Protein AF-A0A645C5L8-F1 (afdb_monomer_lite)

Sequence (132 aa):
MVYRWQTSQDQQVYQALRELAAAGFRVALKDVGDSNYPLELFSEVELEAIVVAEKLVVDALDNEKKRKLLLGLKGLCDQMNFRLEADRIDSREKLELLTDLGCHVLQGNFLTRPIPLDQFWDYKRKLDNRRS

Foldseek 3Di:
DDDDDDDPVNVVVLVVQQVCVVVVHAAEAEQPPNDDDDPVSLVSHLHQAYEHHPVLLVCLLPDVVSLVVLLVVLVVCVVSVHAYEYEAPPDPSSVVSCVVSPHPYYYHVNVPDDDPPVCVVVVVVVVVVVVD

Structure (mmCIF, N/CA/C/O backbone):
data_AF-A0A645C5L8-F1
#
_entry.id   AF-A0A645C5L8-F1
#
loop_
_atom_site.group_PDB
_atom_site.id
_atom_site.type_symbol
_atom_site.label_atom_id
_atom_site.label_alt_id
_atom_site.label_comp_id
_atom_site.label_asym_id
_atom_site.label_entity_id
_atom_site.label_seq_id
_atom_site.pdbx_PDB_ins_code
_atom_site.Cartn_x
_atom_site.Cartn_y
_atom_site.Cartn_z
_atom_site.occupancy
_atom_site.B_iso_or_equiv
_atom_site.auth_seq_id
_atom_site.auth_comp_id
_atom_site.auth_asym_id
_atom_site.auth_atom_id
_atom_site.pdbx_PDB_model_num
ATOM 1 N N . MET A 1 1 ? -0.389 21.239 27.433 1.00 30.44 1 MET A N 1
ATOM 2 C CA . MET A 1 1 ? -1.853 21.106 27.282 1.00 30.44 1 MET A CA 1
ATOM 3 C C . MET A 1 1 ? -2.126 20.861 25.808 1.00 30.44 1 MET A C 1
ATOM 5 O O . MET A 1 1 ? -1.885 21.762 25.019 1.00 30.44 1 MET A O 1
ATOM 9 N N . VAL A 1 2 ? -2.475 19.634 25.417 1.00 34.75 2 VAL A N 1
ATOM 10 C CA . VAL A 1 2 ? -2.807 19.316 24.018 1.00 34.75 2 VAL A CA 1
ATOM 11 C C . VAL A 1 2 ? -4.325 19.342 23.919 1.00 34.75 2 VAL A C 1
ATOM 13 O O . VAL A 1 2 ? -4.990 18.481 24.483 1.00 34.75 2 VAL A O 1
ATOM 16 N N . TYR A 1 3 ? -4.870 20.365 23.268 1.00 28.48 3 TYR A N 1
ATOM 17 C CA . TYR A 1 3 ? -6.280 20.385 22.897 1.00 28.48 3 TYR A CA 1
ATOM 18 C C . TYR A 1 3 ? -6.452 19.623 21.586 1.00 28.48 3 TYR A C 1
ATOM 20 O O . TYR A 1 3 ? -5.700 19.849 20.638 1.00 28.48 3 TYR A O 1
ATOM 28 N N . ARG A 1 4 ? -7.440 18.728 21.536 1.00 39.72 4 ARG A N 1
ATOM 29 C CA . ARG A 1 4 ? -7.825 17.992 20.332 1.00 39.72 4 ARG A CA 1
ATOM 30 C C . ARG A 1 4 ? -9.205 18.484 19.914 1.00 39.72 4 ARG A C 1
ATOM 32 O O . ARG A 1 4 ? -10.168 18.290 20.646 1.00 39.72 4 ARG A O 1
ATOM 39 N N . TRP A 1 5 ? -9.284 19.146 18.767 1.00 35.28 5 TRP A N 1
ATOM 40 C CA . TRP A 1 5 ? -10.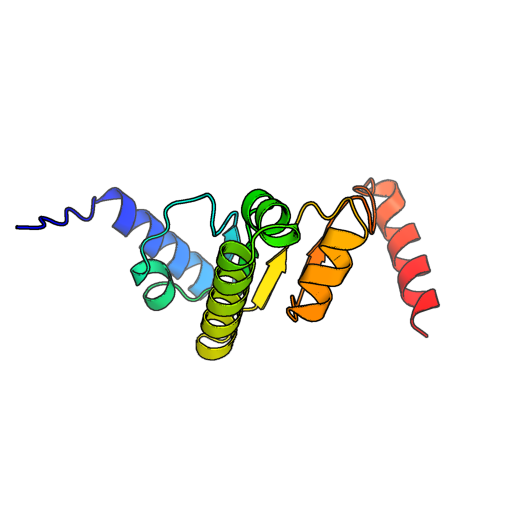552 19.438 18.108 1.00 35.28 5 TRP A CA 1
ATOM 41 C C . TRP A 1 5 ? -10.754 18.347 17.058 1.00 35.28 5 TRP A C 1
ATOM 43 O O . TRP A 1 5 ? -9.973 18.271 16.114 1.00 35.28 5 TRP A O 1
ATOM 53 N N . GLN A 1 6 ? -11.741 17.474 17.245 1.00 54.12 6 GLN A N 1
ATOM 54 C CA . GLN A 1 6 ? -12.272 16.654 16.154 1.00 54.12 6 GLN A CA 1
ATOM 55 C C . GLN A 1 6 ? -13.299 17.532 15.446 1.00 54.12 6 GLN A C 1
ATOM 57 O O . GLN A 1 6 ? -14.225 18.041 16.081 1.00 54.12 6 GLN A O 1
ATOM 62 N N . THR A 1 7 ? -13.079 17.815 14.167 1.00 58.03 7 THR A N 1
ATOM 63 C CA . THR A 1 7 ? -13.986 18.690 13.424 1.00 58.03 7 THR A CA 1
ATOM 64 C C . THR A 1 7 ? -15.257 17.922 13.062 1.00 58.03 7 THR A C 1
ATOM 66 O O . THR A 1 7 ? -15.236 16.701 12.914 1.00 58.03 7 THR A O 1
ATOM 69 N N . SER A 1 8 ? -16.386 18.617 12.888 1.00 64.44 8 SER A N 1
ATOM 70 C CA . SER A 1 8 ? -17.632 17.997 12.399 1.00 64.44 8 SER A CA 1
ATOM 71 C C . SER A 1 8 ? -17.449 17.287 11.050 1.00 64.44 8 SER A C 1
ATOM 73 O O . SER A 1 8 ? -18.176 16.350 10.732 1.00 64.44 8 SER A O 1
ATOM 75 N N . GLN A 1 9 ? -16.453 17.715 10.275 1.00 64.38 9 GLN A N 1
ATOM 76 C CA . GLN A 1 9 ? -16.107 17.156 8.977 1.00 64.38 9 GLN A CA 1
ATOM 77 C C . GLN A 1 9 ? -15.486 15.751 9.089 1.00 64.38 9 GLN A C 1
ATOM 79 O O . GLN A 1 9 ? -15.826 14.882 8.290 1.00 64.38 9 GLN A O 1
ATOM 84 N N . ASP A 1 10 ? -14.673 15.484 10.118 1.00 75.44 10 ASP A N 1
ATOM 85 C CA . ASP A 1 10 ? -14.072 14.159 10.355 1.00 75.44 10 ASP A CA 1
ATOM 86 C C . ASP A 1 10 ? -15.143 13.107 10.695 1.00 75.44 10 ASP A C 1
ATOM 88 O O . ASP A 1 10 ? -15.104 11.978 10.205 1.00 75.44 10 ASP A O 1
ATOM 92 N N . GLN A 1 11 ? -16.157 13.499 11.477 1.00 79.19 11 GLN A N 1
ATOM 93 C CA . GLN A 1 11 ? -17.277 12.618 11.828 1.00 79.19 11 GLN A CA 1
ATOM 94 C C . GLN A 1 11 ? -18.112 12.222 10.606 1.00 79.19 11 GLN A C 1
ATOM 96 O O . GLN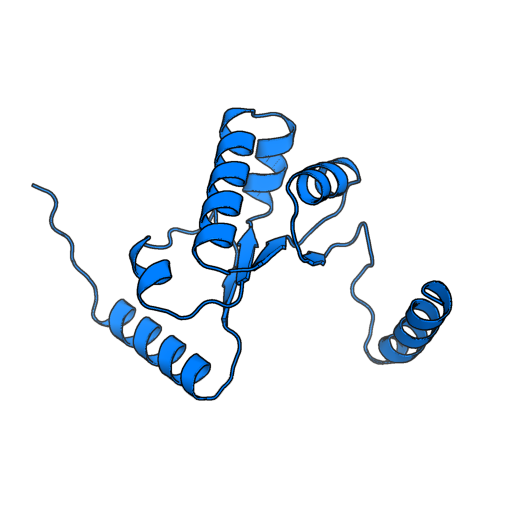 A 1 11 ? -18.515 11.066 10.489 1.00 79.19 11 GLN A O 1
ATOM 101 N N . GLN A 1 12 ? -18.345 13.152 9.675 1.00 85.75 12 GLN A N 1
ATOM 102 C CA . GLN A 1 12 ? -19.075 12.858 8.438 1.00 85.75 12 GLN A CA 1
ATOM 103 C C . GLN A 1 12 ? -18.308 11.878 7.543 1.00 85.75 12 GLN A C 1
ATOM 105 O O . GLN A 1 12 ? -18.913 10.967 6.980 1.00 85.75 12 GLN A O 1
ATOM 110 N N . VAL A 1 13 ? -16.981 12.020 7.447 1.00 86.94 13 VAL A N 1
ATOM 111 C CA . VAL A 1 13 ? -16.140 11.095 6.673 1.00 86.94 13 VAL A CA 1
ATOM 112 C C . VAL A 1 13 ? -16.183 9.693 7.275 1.00 86.94 13 VAL A C 1
ATOM 114 O O . VAL A 1 13 ? -16.396 8.728 6.546 1.00 86.94 13 VAL A O 1
ATOM 117 N N . TYR A 1 14 ? -16.032 9.559 8.594 1.00 88.62 14 TYR A N 1
ATOM 118 C CA . TYR A 1 14 ? -16.064 8.242 9.240 1.00 88.62 14 TYR A CA 1
ATOM 119 C C . TYR A 1 14 ? -17.425 7.571 9.091 1.00 88.62 14 TYR A C 1
ATOM 121 O O . TYR A 1 14 ? -17.489 6.374 8.819 1.00 88.62 14 TYR A O 1
ATOM 129 N N . GLN A 1 15 ? -18.505 8.345 9.206 1.00 90.19 15 GLN A N 1
ATOM 130 C CA . GLN A 1 15 ? -19.851 7.836 8.992 1.00 90.19 15 GLN A CA 1
ATOM 131 C C . GLN A 1 15 ? -20.036 7.327 7.555 1.00 90.19 15 GLN A C 1
ATOM 133 O O . GLN A 1 15 ? -20.488 6.200 7.367 1.00 90.19 15 GLN A O 1
ATOM 138 N N . ALA A 1 16 ? -19.603 8.092 6.550 1.00 91.50 16 ALA A N 1
ATOM 139 C CA . ALA A 1 16 ? -19.677 7.667 5.153 1.00 91.50 16 ALA A CA 1
ATOM 140 C C . ALA A 1 16 ? -18.845 6.401 4.879 1.00 91.50 16 ALA A C 1
ATOM 142 O O . ALA A 1 16 ? -19.300 5.495 4.183 1.00 91.50 16 ALA A O 1
ATOM 143 N N . LEU A 1 17 ? -17.640 6.299 5.452 1.00 90.94 17 LEU A N 1
ATOM 144 C CA . LEU A 1 17 ? -16.802 5.104 5.314 1.00 90.94 17 LEU A CA 1
ATOM 145 C C . LEU A 1 17 ? -17.446 3.874 5.965 1.00 90.94 17 LEU A C 1
ATOM 147 O O . LEU A 1 17 ? -17.401 2.790 5.386 1.00 90.94 17 LEU A O 1
ATOM 151 N N . ARG A 1 18 ? -18.089 4.038 7.127 1.00 89.25 18 ARG A N 1
ATOM 152 C CA . ARG A 1 18 ? -18.850 2.965 7.786 1.00 89.25 18 ARG A CA 1
ATOM 153 C C . ARG A 1 18 ? -20.055 2.526 6.972 1.00 89.25 18 ARG A C 1
ATOM 155 O O . ARG A 1 18 ? -20.307 1.333 6.881 1.00 89.25 18 ARG A O 1
ATOM 162 N N . GLU A 1 19 ? -20.782 3.461 6.371 1.00 92.50 19 GLU A N 1
ATOM 163 C CA . GLU A 1 19 ? -21.926 3.147 5.510 1.00 92.50 19 GLU A CA 1
ATOM 164 C C . GLU A 1 19 ? -21.495 2.391 4.250 1.00 92.50 19 GLU A C 1
ATOM 166 O O . GLU A 1 19 ? -22.135 1.408 3.877 1.00 92.50 19 GLU A O 1
ATOM 171 N N . LEU A 1 20 ? -20.374 2.782 3.634 1.00 91.75 20 LEU A N 1
ATOM 172 C CA . LEU A 1 20 ? -19.788 2.047 2.511 1.00 91.75 20 LEU A CA 1
ATOM 173 C C . LEU A 1 20 ? -19.367 0.632 2.925 1.00 91.75 20 LEU A C 1
ATOM 175 O O . LEU A 1 20 ? -19.718 -0.330 2.241 1.00 91.75 20 LEU A O 1
ATOM 179 N N . ALA A 1 21 ? -18.673 0.491 4.056 1.00 87.62 21 ALA A N 1
ATOM 180 C CA . ALA A 1 21 ? -18.284 -0.816 4.581 1.00 87.62 21 ALA A CA 1
ATOM 181 C C . ALA A 1 21 ? -19.512 -1.695 4.885 1.00 87.62 21 ALA A C 1
ATOM 183 O O . ALA A 1 21 ? -19.584 -2.839 4.438 1.00 87.62 21 ALA A O 1
ATOM 184 N N . ALA A 1 22 ? -20.533 -1.138 5.545 1.00 89.06 22 ALA A N 1
ATOM 185 C CA . ALA A 1 22 ? -21.786 -1.829 5.852 1.00 89.06 22 ALA A CA 1
ATOM 186 C C . ALA A 1 22 ? -22.580 -2.227 4.594 1.00 89.06 22 ALA A C 1
ATOM 188 O O . ALA A 1 22 ? -23.290 -3.231 4.604 1.00 89.06 22 ALA A O 1
ATOM 189 N N . ALA A 1 23 ? -22.437 -1.478 3.497 1.00 94.12 23 ALA A N 1
ATOM 190 C CA . ALA A 1 23 ? -22.991 -1.822 2.189 1.00 94.12 23 ALA A CA 1
ATOM 191 C C . ALA A 1 23 ? -22.169 -2.888 1.430 1.00 94.12 23 ALA A C 1
ATOM 193 O O . ALA A 1 23 ? -22.523 -3.255 0.309 1.00 94.12 23 ALA A O 1
ATOM 194 N N . GLY A 1 24 ? -21.088 -3.405 2.025 1.00 91.81 24 GLY A N 1
ATOM 195 C CA . GLY A 1 24 ? -20.241 -4.454 1.457 1.00 91.81 24 GLY A CA 1
ATOM 196 C C . GLY A 1 24 ? -19.115 -3.940 0.559 1.00 91.81 24 GLY A C 1
ATOM 197 O O . GLY A 1 24 ? -18.455 -4.743 -0.107 1.00 91.81 24 GLY A O 1
ATOM 198 N N . PHE A 1 25 ? -18.873 -2.625 0.521 1.00 93.19 25 PHE A N 1
ATOM 199 C CA . PHE A 1 25 ? -17.702 -2.083 -0.161 1.00 93.19 25 PHE A CA 1
ATOM 200 C C . PHE A 1 25 ? -16.449 -2.313 0.672 1.00 93.19 25 PHE A C 1
ATOM 202 O O . PHE A 1 25 ? -16.441 -2.204 1.895 1.00 93.19 25 PHE A O 1
ATOM 209 N N . ARG A 1 26 ? -15.353 -2.582 -0.025 1.00 93.19 26 ARG A N 1
ATOM 210 C CA . ARG A 1 26 ? -14.031 -2.672 0.578 1.00 93.19 26 ARG A CA 1
ATOM 211 C C . ARG A 1 26 ? -13.384 -1.299 0.592 1.00 93.19 26 ARG A C 1
ATOM 213 O O . ARG A 1 26 ? -13.358 -0.619 -0.435 1.00 93.19 26 ARG A O 1
ATOM 220 N N . VAL A 1 27 ? -12.849 -0.911 1.742 1.00 92.25 27 VAL A N 1
ATOM 221 C CA . VAL A 1 27 ? -12.206 0.389 1.932 1.00 92.25 27 VAL A CA 1
ATOM 222 C C . VAL A 1 27 ? -10.699 0.193 2.032 1.00 92.25 27 VAL A C 1
ATOM 224 O O . VAL A 1 27 ? -10.220 -0.582 2.856 1.00 92.25 27 VAL A O 1
ATOM 227 N N . ALA A 1 28 ? -9.949 0.914 1.202 1.00 93.12 28 ALA A N 1
ATOM 228 C CA . ALA A 1 28 ? -8.496 0.963 1.270 1.00 93.12 28 ALA A CA 1
ATOM 229 C C . ALA A 1 28 ? -8.027 2.397 1.521 1.00 93.12 28 ALA A C 1
ATOM 231 O O . ALA A 1 28 ? -8.527 3.337 0.898 1.00 93.12 28 ALA A O 1
ATOM 232 N N . LEU A 1 29 ? -7.052 2.564 2.413 1.00 93.25 29 LEU A N 1
ATOM 233 C CA . LEU A 1 29 ? -6.471 3.868 2.718 1.00 93.25 29 LEU A CA 1
ATOM 234 C C . LEU A 1 29 ? -5.225 4.104 1.868 1.00 93.25 29 LEU A C 1
ATOM 236 O O . LEU A 1 29 ? -4.263 3.346 1.968 1.00 93.25 29 LEU A O 1
ATOM 240 N N . LYS A 1 30 ? -5.228 5.139 1.030 1.00 93.44 30 LYS A N 1
ATOM 241 C CA . LYS A 1 30 ? -4.135 5.405 0.088 1.00 93.44 30 LYS A CA 1
ATOM 242 C C . LYS A 1 30 ? -3.089 6.369 0.658 1.00 93.44 30 LYS A C 1
ATOM 244 O O . LYS A 1 30 ? -3.399 7.173 1.522 1.00 93.44 30 LYS A O 1
ATOM 249 N N . ASP A 1 31 ? -1.858 6.301 0.154 1.00 93.06 31 ASP A N 1
ATOM 250 C CA . ASP A 1 31 ? -0.775 7.252 0.441 1.00 93.06 31 ASP A CA 1
ATOM 251 C C . ASP A 1 31 ? -0.418 7.334 1.942 1.00 93.06 31 ASP A C 1
ATOM 253 O O . ASP A 1 31 ? -0.013 8.380 2.469 1.00 93.06 31 ASP A O 1
ATOM 257 N N . VAL A 1 32 ? -0.524 6.199 2.647 1.00 92.94 32 VAL A N 1
ATOM 258 C CA . VAL A 1 32 ? -0.109 6.091 4.051 1.00 92.94 32 VAL A CA 1
ATOM 259 C C . VAL A 1 32 ? 1.403 6.298 4.148 1.00 92.94 32 VAL A C 1
ATOM 261 O O . VAL A 1 32 ? 2.184 5.599 3.501 1.00 92.94 32 VAL A O 1
ATOM 264 N N . GLY A 1 33 ? 1.815 7.271 4.964 1.00 88.88 33 GLY A N 1
ATOM 265 C CA . GLY A 1 33 ? 3.213 7.681 5.137 1.00 88.88 33 GLY A CA 1
ATOM 266 C C . GLY A 1 33 ? 3.561 9.042 4.525 1.00 88.88 33 GLY A C 1
ATOM 267 O O . GLY A 1 33 ? 4.575 9.616 4.919 1.00 88.88 33 GLY A O 1
ATOM 268 N N . ASP A 1 34 ? 2.724 9.573 3.626 1.00 88.19 34 ASP A N 1
ATOM 269 C CA . ASP A 1 34 ? 2.817 10.958 3.122 1.00 88.19 34 ASP A CA 1
ATOM 270 C C . ASP A 1 34 ? 1.590 11.800 3.529 1.00 88.19 34 ASP A C 1
ATOM 272 O O . ASP A 1 34 ? 1.684 13.019 3.658 1.00 88.19 34 ASP A O 1
ATOM 276 N N . SER A 1 35 ? 0.461 11.143 3.828 1.00 82.88 35 SER A N 1
ATOM 277 C CA . SER A 1 35 ? -0.750 11.772 4.370 1.00 82.88 35 SER A CA 1
ATOM 278 C C . SER A 1 35 ? -0.866 11.635 5.892 1.00 82.88 35 SER A C 1
ATOM 280 O O . SER A 1 35 ? -0.498 10.615 6.480 1.00 82.88 35 SER A O 1
ATOM 282 N N . ASN A 1 36 ? -1.445 12.654 6.533 1.00 82.06 36 ASN A N 1
ATOM 283 C CA . ASN A 1 36 ? -1.730 12.651 7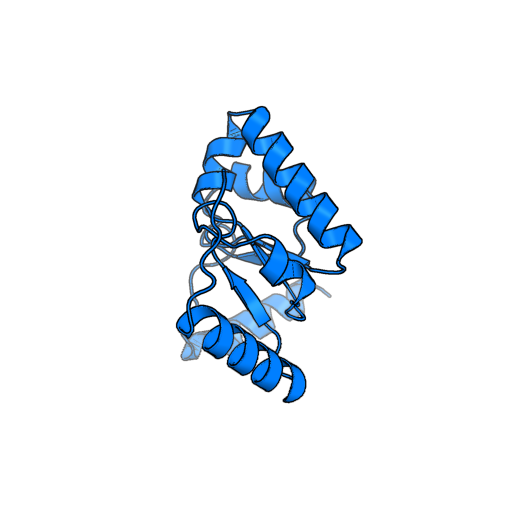.968 1.00 82.06 36 ASN A CA 1
ATOM 284 C C . ASN A 1 36 ? -3.059 11.948 8.258 1.00 82.06 36 ASN A C 1
ATOM 286 O O . ASN A 1 36 ? -4.112 12.584 8.278 1.00 82.06 36 ASN A O 1
ATOM 290 N N . TYR A 1 37 ? -2.996 10.648 8.537 1.00 85.38 37 TYR A N 1
ATOM 291 C CA . TYR A 1 37 ? -4.133 9.904 9.071 1.00 85.38 37 TYR A CA 1
ATOM 292 C C . TYR A 1 37 ? -4.048 9.810 10.596 1.00 85.38 37 TYR A C 1
ATOM 294 O O . TYR A 1 37 ? -3.015 9.384 11.125 1.00 85.38 37 TYR A O 1
ATOM 302 N N . PRO A 1 38 ? -5.105 10.186 11.336 1.00 86.31 38 PRO A N 1
ATOM 303 C CA . PRO A 1 38 ? -5.143 9.931 12.767 1.00 86.31 38 PRO A CA 1
ATOM 304 C C . PRO A 1 38 ? -5.159 8.416 13.010 1.00 86.31 38 PRO A C 1
ATOM 306 O O . PRO A 1 38 ? -5.904 7.692 12.359 1.00 86.31 38 PRO A O 1
ATOM 309 N N . LEU A 1 39 ? -4.378 7.932 13.982 1.00 85.50 39 LEU A N 1
ATOM 310 C CA . LEU A 1 39 ? -4.340 6.499 14.329 1.00 85.50 39 LEU A CA 1
ATOM 311 C C . LEU A 1 39 ? -5.720 5.932 14.703 1.00 85.50 39 LEU A C 1
ATOM 313 O O . LEU A 1 39 ? -5.992 4.760 14.486 1.00 85.50 39 LEU A O 1
ATOM 317 N N . GLU A 1 40 ? -6.596 6.789 15.217 1.00 86.06 40 GLU A N 1
ATOM 318 C CA . GLU A 1 40 ? -7.980 6.471 15.571 1.00 86.06 40 GLU A CA 1
ATOM 319 C C . GLU A 1 40 ? -8.817 6.029 14.358 1.00 86.06 40 GLU A C 1
ATOM 321 O O . GLU A 1 40 ? -9.712 5.207 14.501 1.00 86.06 40 GLU A O 1
ATOM 326 N N . LEU A 1 41 ? -8.488 6.477 13.138 1.00 87.12 41 LEU A N 1
ATOM 327 C CA . LEU A 1 41 ? -9.171 6.011 11.924 1.00 87.12 41 LEU A CA 1
ATOM 328 C C . LEU A 1 41 ? -9.007 4.496 11.724 1.00 87.12 41 LEU A C 1
ATOM 330 O O . LEU A 1 41 ? -9.944 3.841 11.280 1.00 87.12 41 LEU A O 1
ATOM 334 N N . PHE A 1 42 ? -7.852 3.933 12.091 1.00 88.00 42 PHE A N 1
ATOM 335 C CA . PHE A 1 42 ? -7.570 2.504 11.928 1.00 88.00 42 PHE A CA 1
ATOM 336 C C . PHE A 1 42 ? -8.381 1.627 12.892 1.00 88.00 42 PHE A C 1
ATOM 338 O O . PHE A 1 42 ? -8.544 0.442 12.623 1.00 88.00 42 PHE A O 1
ATOM 345 N N . SER A 1 43 ? -8.875 2.183 14.005 1.00 86.56 43 SER A N 1
ATOM 346 C CA . SER A 1 43 ? -9.753 1.477 14.948 1.00 86.56 43 SER A CA 1
ATOM 347 C C . SER A 1 43 ? -11.240 1.747 14.714 1.00 86.56 43 SER A C 1
ATOM 349 O O . SER A 1 43 ? -12.068 0.922 15.082 1.00 86.56 43 SER A O 1
ATOM 351 N N . GLU A 1 44 ? -11.595 2.890 14.120 1.00 86.25 44 GLU A N 1
ATOM 352 C CA . GLU A 1 44 ? -12.991 3.309 13.938 1.00 86.25 44 GLU A CA 1
ATOM 353 C C . GLU A 1 44 ? -13.604 2.871 12.597 1.00 86.25 44 GLU A C 1
ATOM 355 O O . GLU A 1 44 ? -14.834 2.886 12.460 1.00 86.25 44 GLU A O 1
ATOM 360 N N . VAL A 1 45 ? -12.780 2.524 11.605 1.00 86.62 45 VAL A N 1
ATOM 361 C CA . VAL A 1 45 ? -13.209 2.135 10.255 1.00 86.62 45 VAL A CA 1
ATOM 362 C C . VAL A 1 45 ? -12.677 0.745 9.927 1.00 86.62 45 VAL A C 1
ATOM 364 O O . VAL A 1 45 ? -11.496 0.461 10.111 1.00 86.62 45 VAL A O 1
ATOM 367 N N . GLU A 1 46 ? -13.547 -0.112 9.395 1.00 88.12 46 GLU A N 1
ATOM 368 C CA . GLU A 1 46 ? -13.161 -1.427 8.889 1.00 88.12 46 GLU A CA 1
ATOM 369 C C . GLU A 1 46 ? -12.432 -1.270 7.547 1.00 88.12 46 GLU A C 1
ATOM 371 O O . GLU A 1 46 ? -13.041 -1.113 6.486 1.00 88.12 46 GLU A O 1
ATOM 376 N N . LEU A 1 47 ? -11.101 -1.235 7.610 1.00 91.62 47 LEU A N 1
ATOM 377 C CA . LEU A 1 47 ? -10.239 -1.171 6.436 1.00 91.62 47 LEU A CA 1
ATOM 378 C C . LEU A 1 47 ? -9.941 -2.581 5.929 1.00 91.62 47 LEU A C 1
ATOM 380 O O . LEU A 1 47 ? -9.654 -3.491 6.697 1.00 91.62 47 LEU A O 1
ATOM 384 N N . GLU A 1 48 ? -9.935 -2.752 4.613 1.00 94.75 48 GLU A N 1
ATOM 385 C CA . GLU A 1 48 ? -9.455 -3.980 3.981 1.00 94.75 48 GLU A CA 1
ATOM 386 C C . GLU A 1 48 ? -7.951 -3.899 3.682 1.00 94.75 48 GLU A C 1
ATOM 388 O O . GLU A 1 48 ? -7.235 -4.903 3.715 1.00 94.75 48 GLU A O 1
ATOM 393 N N . ALA A 1 49 ? -7.463 -2.698 3.365 1.00 95.62 49 ALA A N 1
ATOM 394 C CA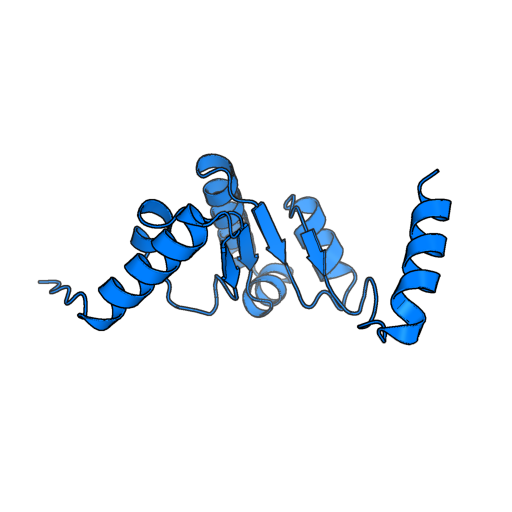 . ALA A 1 49 ? -6.087 -2.492 2.952 1.00 95.62 49 ALA A CA 1
ATOM 395 C C . ALA A 1 49 ? -5.567 -1.094 3.287 1.00 95.62 49 ALA A C 1
ATOM 397 O O . ALA A 1 49 ? -6.321 -0.128 3.428 1.00 95.62 49 ALA A O 1
ATOM 398 N N . ILE A 1 50 ? -4.244 -0.979 3.324 1.00 95.75 50 ILE A N 1
ATOM 399 C CA . ILE A 1 50 ? -3.542 0.294 3.229 1.00 95.75 50 ILE A CA 1
ATOM 400 C C . ILE A 1 50 ? -2.566 0.239 2.059 1.00 95.75 50 ILE A C 1
ATOM 402 O O . ILE A 1 50 ? -1.876 -0.760 1.860 1.00 95.75 50 ILE A O 1
ATOM 406 N N . VAL A 1 51 ? -2.492 1.325 1.301 1.00 96.88 51 VAL A N 1
ATOM 407 C CA . VAL A 1 51 ? -1.540 1.503 0.209 1.00 96.88 51 VAL A CA 1
ATOM 408 C C . VAL A 1 51 ? -0.469 2.468 0.684 1.00 96.88 51 VAL A C 1
ATOM 410 O O . VAL A 1 51 ? -0.753 3.625 1.011 1.00 96.88 51 VAL A O 1
ATOM 413 N N . VAL A 1 52 ? 0.768 1.989 0.744 1.00 96.69 52 VAL A N 1
ATOM 414 C CA . VAL A 1 52 ? 1.892 2.806 1.189 1.00 96.69 52 VAL A CA 1
ATOM 415 C C . VAL A 1 52 ? 2.234 3.886 0.166 1.00 96.69 52 VAL A C 1
ATOM 417 O O . VAL A 1 52 ? 2.215 3.647 -1.041 1.00 96.69 52 VAL A O 1
ATOM 420 N N . ALA A 1 53 ? 2.563 5.084 0.649 1.00 96.38 53 ALA A N 1
ATOM 421 C CA . ALA A 1 53 ? 3.012 6.170 -0.208 1.00 96.38 53 ALA A CA 1
ATOM 422 C C . ALA A 1 53 ? 4.350 5.827 -0.879 1.00 96.38 53 ALA A C 1
ATOM 424 O O . ALA A 1 53 ? 5.316 5.452 -0.210 1.00 96.38 53 ALA A O 1
ATOM 425 N N . GLU A 1 54 ? 4.440 6.058 -2.189 1.00 96.06 54 GLU A N 1
ATOM 426 C CA . GLU A 1 54 ? 5.653 5.824 -2.982 1.00 96.06 54 GLU A CA 1
ATOM 427 C C . GLU A 1 54 ? 6.895 6.481 -2.365 1.00 96.06 54 GLU A C 1
ATOM 429 O O . GLU A 1 54 ? 7.959 5.869 -2.298 1.00 96.06 54 GLU A O 1
ATOM 434 N N . LYS A 1 55 ? 6.760 7.710 -1.861 1.00 95.69 55 LYS A N 1
ATOM 435 C CA . LYS A 1 55 ? 7.863 8.444 -1.235 1.00 95.69 55 LYS A CA 1
ATOM 436 C C . LYS A 1 55 ? 8.466 7.693 -0.047 1.00 95.69 55 LYS A C 1
ATOM 438 O O . LYS A 1 55 ? 9.682 7.675 0.105 1.00 95.69 55 LYS A O 1
ATOM 443 N N . LEU A 1 56 ? 7.639 7.040 0.773 1.00 96.44 56 LEU A N 1
ATOM 444 C CA . LEU A 1 56 ? 8.129 6.238 1.894 1.00 96.44 56 LEU A CA 1
ATOM 445 C C . LEU A 1 56 ? 8.895 5.002 1.402 1.00 96.44 56 LEU A C 1
ATOM 447 O O . LEU A 1 56 ? 9.901 4.637 2.008 1.00 96.44 56 LEU A O 1
ATOM 451 N N . VAL A 1 57 ? 8.452 4.390 0.300 1.00 97.50 57 VAL A N 1
ATOM 452 C CA . VAL A 1 57 ? 9.155 3.266 -0.339 1.00 97.50 57 VAL A CA 1
ATOM 453 C C . VAL A 1 57 ? 10.510 3.714 -0.879 1.00 97.50 57 VAL A C 1
ATOM 455 O O . VAL A 1 57 ? 11.515 3.079 -0.575 1.00 97.50 57 VAL A O 1
ATOM 458 N N . VAL A 1 58 ? 10.547 4.823 -1.625 1.00 97.50 58 VAL A N 1
ATOM 459 C CA . VAL A 1 58 ? 11.784 5.405 -2.171 1.00 97.50 58 VAL A CA 1
ATOM 460 C C . VAL A 1 58 ? 12.766 5.723 -1.049 1.00 97.50 58 VAL A C 1
ATOM 462 O O . VAL A 1 58 ? 13.902 5.260 -1.088 1.00 97.50 58 VAL A O 1
ATOM 465 N N . ASP A 1 59 ? 12.322 6.438 -0.012 1.00 97.25 59 ASP A N 1
ATOM 466 C CA . ASP A 1 59 ? 13.184 6.780 1.119 1.00 97.25 59 ASP A CA 1
ATOM 467 C C . ASP A 1 59 ? 13.724 5.518 1.826 1.00 97.25 59 ASP A C 1
ATOM 469 O O . ASP A 1 59 ? 14.846 5.516 2.328 1.00 97.25 59 ASP A O 1
ATOM 473 N N . ALA A 1 60 ? 12.942 4.437 1.897 1.00 97.50 60 ALA A N 1
ATOM 474 C CA . ALA A 1 60 ? 13.317 3.199 2.582 1.00 97.50 60 ALA A CA 1
ATOM 475 C C . ALA A 1 60 ? 14.349 2.333 1.841 1.00 97.50 60 ALA A C 1
ATOM 477 O O . ALA A 1 60 ? 14.910 1.416 2.458 1.00 97.50 60 ALA A O 1
ATOM 478 N N . LEU A 1 61 ? 14.622 2.619 0.562 1.00 97.56 61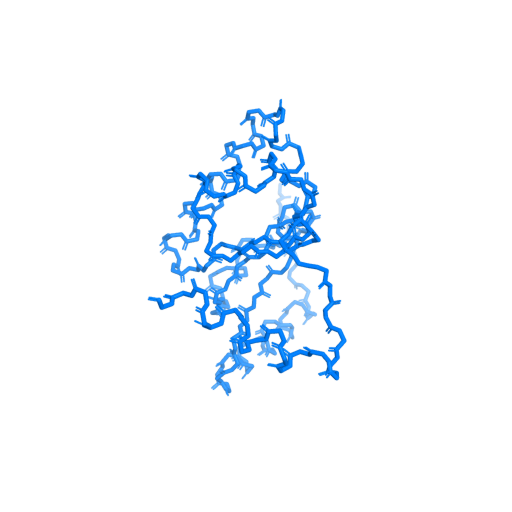 LEU A N 1
ATOM 479 C CA . LEU A 1 61 ? 15.696 1.959 -0.182 1.00 97.56 61 LEU A CA 1
ATOM 480 C C . LEU A 1 61 ? 17.045 2.220 0.498 1.00 97.56 61 LEU A C 1
ATOM 482 O O . LEU A 1 61 ? 17.735 1.259 0.842 1.00 97.56 61 LEU A O 1
ATOM 486 N N . ASP A 1 62 ? 17.319 3.485 0.835 1.00 97.19 62 ASP A N 1
ATOM 487 C CA . ASP A 1 62 ? 18.621 3.933 1.352 1.00 97.19 62 ASP A CA 1
ATOM 488 C C . ASP A 1 62 ? 18.591 4.395 2.822 1.00 97.19 62 ASP A C 1
ATOM 490 O O . ASP A 1 62 ? 19.626 4.732 3.400 1.00 97.19 62 ASP A O 1
ATOM 494 N N . ASN A 1 63 ? 17.417 4.415 3.469 1.00 98.00 63 ASN A N 1
ATOM 495 C CA . ASN A 1 63 ? 17.268 4.857 4.858 1.00 98.00 63 ASN A CA 1
ATOM 496 C C . ASN A 1 63 ? 16.702 3.760 5.770 1.00 98.00 63 ASN A C 1
ATOM 498 O O . ASN A 1 63 ? 15.510 3.441 5.754 1.00 98.00 63 ASN A O 1
ATOM 502 N N . GLU A 1 64 ? 17.544 3.250 6.670 1.00 96.88 64 GLU A N 1
ATOM 503 C CA . GLU A 1 64 ? 17.179 2.191 7.617 1.00 96.88 64 GLU A CA 1
ATOM 504 C C . GLU A 1 64 ? 16.012 2.581 8.543 1.00 96.88 64 GLU A C 1
ATOM 506 O O . GLU A 1 64 ? 15.161 1.749 8.860 1.00 96.88 64 GLU A O 1
ATOM 511 N N . LYS A 1 65 ? 15.909 3.854 8.957 1.00 97.25 65 LYS A N 1
ATOM 512 C CA . LYS A 1 65 ? 14.788 4.311 9.798 1.00 97.25 65 LYS A CA 1
ATOM 513 C C . LYS A 1 65 ? 13.466 4.253 9.036 1.00 97.25 65 LYS A C 1
ATOM 515 O O . LYS A 1 65 ? 12.446 3.883 9.612 1.00 97.25 65 LYS A O 1
ATOM 520 N N . LYS A 1 66 ? 13.480 4.593 7.747 1.00 97.31 66 LYS A N 1
ATOM 521 C CA . LYS A 1 66 ? 12.298 4.530 6.873 1.00 97.31 66 LYS A CA 1
ATOM 522 C C . LYS A 1 66 ? 11.914 3.085 6.571 1.00 97.31 66 LYS A C 1
ATOM 524 O O . LYS A 1 66 ? 10.736 2.747 6.634 1.00 97.31 66 LYS A O 1
ATOM 529 N N . ARG A 1 67 ? 12.902 2.205 6.394 1.00 96.62 67 ARG A N 1
ATOM 530 C CA . ARG A 1 67 ? 12.683 0.755 6.299 1.00 96.62 67 ARG A CA 1
ATOM 531 C C . ARG A 1 67 ? 12.051 0.176 7.570 1.00 96.62 67 ARG A C 1
ATOM 533 O O . ARG A 1 67 ? 11.087 -0.576 7.487 1.00 96.62 67 ARG A O 1
ATOM 540 N N . LYS A 1 68 ? 12.525 0.579 8.754 1.00 96.62 68 LYS A N 1
ATOM 541 C CA . LYS A 1 68 ? 11.911 0.210 10.044 1.00 96.62 68 LYS A CA 1
ATOM 542 C C . LYS A 1 68 ? 10.479 0.729 10.183 1.00 96.62 68 LYS A C 1
ATOM 544 O O . LYS A 1 68 ? 9.637 0.024 10.728 1.00 96.62 68 LYS A O 1
ATOM 549 N N . LEU A 1 69 ? 10.184 1.923 9.663 1.00 95.50 69 LEU A N 1
ATOM 550 C CA . LEU A 1 69 ? 8.820 2.454 9.638 1.00 95.50 69 LEU A CA 1
ATOM 551 C C . LEU A 1 69 ? 7.893 1.603 8.755 1.00 95.50 69 LEU A C 1
ATOM 553 O O . LEU A 1 69 ? 6.794 1.276 9.192 1.00 95.50 69 LEU A O 1
ATOM 557 N N . LEU A 1 70 ? 8.345 1.188 7.565 1.00 96.44 70 LEU A N 1
ATOM 558 C CA . LEU A 1 70 ? 7.594 0.256 6.711 1.00 96.44 70 LEU A CA 1
ATOM 559 C C . LEU A 1 70 ? 7.329 -1.084 7.408 1.00 96.44 70 LEU A C 1
ATOM 561 O O . LEU A 1 70 ? 6.211 -1.587 7.358 1.00 96.44 70 LEU A O 1
ATOM 565 N N . LEU A 1 71 ? 8.331 -1.641 8.094 1.00 96.50 71 LEU A N 1
ATOM 566 C CA . LEU A 1 71 ? 8.167 -2.874 8.872 1.00 96.50 71 LEU A CA 1
ATOM 567 C C . LEU A 1 71 ? 7.157 -2.698 10.016 1.00 96.50 71 LEU A C 1
ATOM 569 O O . LEU A 1 71 ? 6.352 -3.589 10.269 1.00 96.50 71 LEU A O 1
ATOM 573 N N . GLY A 1 72 ? 7.157 -1.538 10.677 1.00 95.62 72 GLY A N 1
ATOM 574 C CA . GLY A 1 72 ? 6.151 -1.197 11.682 1.00 95.62 72 GLY A CA 1
ATOM 575 C C . GLY A 1 72 ? 4.737 -1.129 11.098 1.00 95.62 72 GLY A C 1
ATOM 576 O O . GLY A 1 72 ? 3.811 -1.680 11.688 1.00 95.62 72 GLY A O 1
ATOM 577 N N . LEU A 1 73 ? 4.575 -0.519 9.917 1.00 94.00 73 LEU A N 1
ATOM 578 C CA . LEU A 1 73 ? 3.297 -0.500 9.197 1.00 94.00 73 LEU A CA 1
ATOM 579 C C . LEU A 1 73 ? 2.841 -1.910 8.815 1.00 94.00 73 LEU A C 1
ATOM 581 O O . LEU A 1 73 ? 1.680 -2.241 9.028 1.00 94.00 73 LEU A O 1
ATOM 585 N N . LYS A 1 74 ? 3.749 -2.764 8.327 1.00 95.81 74 LYS A N 1
ATOM 586 C CA . LYS A 1 74 ? 3.450 -4.179 8.062 1.00 95.81 74 LYS A CA 1
ATOM 587 C C . LYS A 1 74 ? 2.968 -4.901 9.317 1.00 95.81 74 LYS A C 1
ATOM 589 O O . LYS A 1 74 ? 1.950 -5.579 9.264 1.00 95.81 74 LYS A O 1
ATOM 594 N N . GLY A 1 75 ? 3.653 -4.712 10.444 1.00 95.81 75 GLY A N 1
ATOM 595 C CA . GLY A 1 75 ? 3.240 -5.289 11.722 1.00 95.81 75 GLY A CA 1
ATOM 596 C C . GLY A 1 75 ? 1.855 -4.811 12.164 1.00 95.81 75 GLY A C 1
ATOM 597 O O . GLY A 1 75 ? 1.049 -5.620 12.612 1.00 95.81 75 GLY A O 1
ATOM 598 N N . LEU A 1 76 ? 1.545 -3.522 11.988 1.00 92.94 76 LEU A N 1
ATOM 599 C CA . LEU A 1 76 ? 0.206 -2.989 12.250 1.00 92.94 76 LEU A CA 1
ATOM 600 C C . LEU A 1 76 ? -0.846 -3.655 11.353 1.00 92.94 76 LEU A C 1
ATOM 602 O O . LEU A 1 76 ? -1.876 -4.092 11.857 1.00 92.94 76 LEU A O 1
ATOM 606 N N . CYS A 1 77 ? -0.580 -3.764 10.050 1.00 94.31 77 CYS A N 1
ATOM 607 C CA . CYS A 1 77 ? -1.467 -4.449 9.111 1.00 94.31 77 CYS A CA 1
ATOM 608 C C . CYS A 1 77 ? -1.747 -5.890 9.534 1.00 94.31 77 CYS A C 1
ATOM 610 O O . CYS A 1 77 ? -2.903 -6.297 9.548 1.00 94.31 77 CYS A O 1
ATOM 612 N N . ASP A 1 78 ? -0.716 -6.630 9.940 1.00 94.69 78 ASP A N 1
ATOM 613 C CA . ASP A 1 78 ? -0.859 -8.026 10.359 1.00 94.69 78 ASP A CA 1
ATOM 614 C C . ASP A 1 78 ? -1.732 -8.167 11.609 1.00 94.69 78 ASP A C 1
ATOM 616 O O . ASP A 1 78 ? -2.583 -9.048 11.669 1.00 94.69 78 ASP A O 1
ATOM 620 N N . GLN A 1 79 ? -1.560 -7.284 12.597 1.00 94.94 79 GLN A N 1
ATOM 621 C CA . GLN A 1 79 ? -2.364 -7.309 13.826 1.00 94.94 79 GLN A CA 1
ATOM 622 C C . GLN A 1 79 ? -3.822 -6.906 13.585 1.00 94.94 79 GLN A C 1
ATOM 624 O O . GLN A 1 79 ? -4.725 -7.421 14.241 1.00 94.94 79 GLN A O 1
ATOM 629 N N . MET A 1 80 ? -4.051 -5.989 12.645 1.00 92.88 80 MET A N 1
ATOM 630 C CA . MET A 1 80 ? -5.381 -5.473 12.322 1.00 92.88 80 MET A CA 1
ATOM 631 C C . MET A 1 80 ? -6.085 -6.271 11.211 1.00 92.88 80 MET A C 1
ATOM 633 O O . MET A 1 80 ? -7.231 -5.975 10.888 1.00 92.88 80 MET A O 1
ATOM 637 N N . ASN A 1 81 ? -5.428 -7.287 10.637 1.00 92.88 81 ASN A N 1
ATOM 638 C CA . ASN A 1 81 ? -5.878 -8.042 9.461 1.00 92.88 81 ASN A CA 1
ATOM 639 C C . ASN A 1 81 ? -6.114 -7.180 8.206 1.00 92.88 81 ASN A C 1
ATOM 641 O O . ASN A 1 81 ? -6.995 -7.466 7.395 1.00 92.88 81 ASN A O 1
ATOM 645 N N . PHE A 1 82 ? -5.302 -6.141 8.014 1.00 94.19 82 PHE A N 1
ATOM 646 C CA . PHE A 1 82 ? -5.305 -5.336 6.793 1.00 94.19 82 PHE A CA 1
ATOM 647 C C . PHE A 1 82 ? -4.299 -5.888 5.789 1.00 94.19 82 PHE A C 1
ATOM 649 O O . PHE A 1 82 ? -3.204 -6.322 6.153 1.00 94.19 82 PHE A O 1
ATOM 656 N N . ARG A 1 83 ? -4.597 -5.777 4.494 1.00 96.19 83 ARG A N 1
ATOM 657 C CA . ARG A 1 83 ? -3.552 -5.938 3.481 1.00 96.19 83 ARG A CA 1
ATOM 658 C C . ARG A 1 83 ? -2.657 -4.708 3.456 1.00 96.19 83 ARG A C 1
ATOM 660 O O . ARG A 1 83 ? -3.128 -3.582 3.345 1.00 96.19 83 ARG A O 1
ATOM 667 N N . LEU A 1 84 ? -1.351 -4.933 3.483 1.00 96.88 84 LEU A N 1
ATOM 668 C CA . LEU A 1 84 ? -0.386 -3.932 3.040 1.00 96.88 84 LEU A CA 1
ATOM 669 C C . LEU A 1 84 ? -0.192 -4.039 1.525 1.00 96.88 84 LEU A C 1
ATOM 671 O O . LEU A 1 84 ? 0.193 -5.101 1.032 1.00 96.88 84 LEU A O 1
ATOM 675 N N . GLU A 1 85 ? -0.422 -2.944 0.811 1.00 97.62 85 GLU A N 1
ATOM 676 C CA . GLU A 1 85 ? -0.319 -2.829 -0.644 1.00 97.62 85 GLU A CA 1
ATOM 677 C C . GLU A 1 85 ? 0.618 -1.673 -1.033 1.00 97.62 85 GLU A C 1
ATOM 679 O O . GLU A 1 85 ? 0.882 -0.773 -0.232 1.00 97.62 85 GLU A O 1
ATOM 684 N N . ALA A 1 86 ? 1.124 -1.682 -2.267 1.00 96.88 86 ALA A N 1
ATOM 685 C CA . ALA A 1 86 ? 1.943 -0.599 -2.808 1.00 96.88 86 ALA A CA 1
ATOM 686 C C . ALA A 1 86 ? 1.641 -0.343 -4.290 1.00 96.88 86 ALA A C 1
ATOM 688 O O . ALA A 1 86 ? 1.504 -1.282 -5.081 1.00 96.88 86 ALA A O 1
ATOM 689 N N . ASP A 1 87 ? 1.580 0.935 -4.672 1.00 93.81 87 ASP A N 1
ATOM 690 C CA . ASP A 1 87 ? 1.445 1.371 -6.062 1.00 93.81 87 ASP A CA 1
ATOM 691 C C . ASP A 1 87 ? 2.738 2.018 -6.596 1.00 93.81 87 ASP A C 1
ATOM 693 O O . ASP A 1 87 ? 3.723 2.175 -5.876 1.00 93.81 87 ASP A O 1
ATOM 697 N N . ARG A 1 88 ? 2.748 2.349 -7.896 1.00 94.44 88 ARG A N 1
ATOM 698 C CA . ARG A 1 88 ? 3.852 3.045 -8.586 1.00 94.44 88 ARG A CA 1
ATOM 699 C C . ARG A 1 88 ? 5.219 2.342 -8.499 1.00 94.44 88 ARG A C 1
ATOM 701 O O . ARG A 1 88 ? 6.268 2.976 -8.472 1.00 94.44 88 ARG A O 1
ATOM 708 N N . ILE A 1 89 ? 5.223 1.011 -8.568 1.00 96.81 89 ILE A N 1
ATOM 709 C CA . ILE A 1 89 ? 6.461 0.229 -8.710 1.00 96.81 89 ILE A CA 1
ATOM 710 C C . ILE A 1 89 ? 7.023 0.383 -10.128 1.00 96.81 89 ILE A C 1
ATOM 712 O O . ILE A 1 89 ? 6.463 -0.142 -11.091 1.00 96.81 89 ILE A O 1
ATOM 716 N N . ASP A 1 90 ? 8.124 1.110 -10.270 1.00 96.75 90 ASP A N 1
ATOM 717 C CA . ASP A 1 90 ? 8.798 1.405 -11.542 1.00 96.75 90 ASP A CA 1
ATOM 718 C C . ASP A 1 90 ? 10.251 0.892 -11.604 1.00 96.75 90 ASP A C 1
ATOM 720 O O . ASP A 1 90 ? 10.880 0.977 -12.659 1.00 96.75 90 ASP A O 1
ATOM 724 N N . SER A 1 91 ? 10.751 0.291 -10.519 1.00 97.75 91 SER A N 1
ATOM 725 C CA . SER A 1 91 ? 12.110 -0.241 -10.408 1.00 97.75 91 SER A CA 1
ATOM 726 C C . SER A 1 91 ? 12.137 -1.634 -9.769 1.00 97.75 91 SER A C 1
ATOM 728 O O . SER A 1 91 ? 11.214 -2.031 -9.045 1.00 97.75 91 SER A O 1
ATOM 730 N N . ARG A 1 92 ? 13.215 -2.382 -10.034 1.00 97.50 92 ARG A N 1
ATOM 731 C CA . ARG A 1 92 ? 13.440 -3.712 -9.453 1.00 97.50 92 ARG A CA 1
ATOM 732 C C . ARG A 1 92 ? 13.667 -3.622 -7.945 1.00 97.50 92 ARG A C 1
ATOM 734 O O . ARG A 1 92 ? 13.140 -4.440 -7.207 1.00 97.50 92 ARG A O 1
ATOM 741 N N . GLU A 1 93 ? 14.392 -2.607 -7.498 1.00 97.88 93 GLU A N 1
ATOM 742 C CA . GLU A 1 93 ? 14.740 -2.378 -6.098 1.00 97.88 93 GLU A CA 1
ATOM 743 C C . GLU A 1 93 ? 13.485 -2.120 -5.252 1.00 97.88 93 GLU A C 1
ATOM 745 O O . GLU A 1 93 ? 13.343 -2.688 -4.170 1.00 97.88 93 GLU A O 1
ATOM 750 N N . LYS A 1 94 ? 12.530 -1.324 -5.767 1.00 97.81 94 LYS A N 1
ATOM 751 C CA . LYS A 1 94 ? 11.216 -1.133 -5.125 1.00 97.81 94 LYS A CA 1
ATOM 752 C C . LYS A 1 94 ? 10.455 -2.459 -5.027 1.00 97.81 94 LYS A C 1
ATOM 754 O O . LYS A 1 94 ? 9.880 -2.756 -3.982 1.00 97.81 94 LYS A O 1
ATOM 759 N N . LEU A 1 95 ? 10.447 -3.248 -6.107 1.00 97.38 95 LEU A N 1
ATOM 760 C CA . LEU A 1 95 ? 9.763 -4.541 -6.142 1.00 97.38 95 LEU A CA 1
ATOM 761 C C . LEU A 1 95 ? 10.354 -5.517 -5.117 1.00 97.38 95 LEU A C 1
ATOM 763 O O . LEU A 1 95 ? 9.598 -6.116 -4.358 1.00 97.38 95 LEU A O 1
ATOM 767 N N . GLU A 1 96 ? 11.679 -5.664 -5.093 1.00 97.31 96 GLU A N 1
ATOM 768 C CA . GLU A 1 96 ? 12.399 -6.558 -4.180 1.00 97.31 96 GLU A CA 1
ATOM 769 C C . GLU A 1 96 ? 12.163 -6.142 -2.722 1.00 97.31 96 GLU A C 1
ATOM 771 O O . GLU A 1 96 ? 11.692 -6.959 -1.934 1.00 97.31 96 GLU A O 1
ATOM 776 N N . LEU A 1 97 ? 12.331 -4.853 -2.390 1.00 97.12 97 LEU A N 1
ATOM 777 C CA . LEU A 1 97 ? 12.068 -4.331 -1.043 1.00 97.12 97 LEU A CA 1
ATOM 778 C C . LEU A 1 97 ? 10.659 -4.680 -0.544 1.00 97.12 97 LEU A C 1
ATOM 780 O O . LEU A 1 97 ? 10.492 -5.129 0.588 1.00 97.12 97 LEU A O 1
ATOM 784 N N . LEU A 1 98 ? 9.636 -4.435 -1.363 1.00 97.00 98 LEU A N 1
ATOM 785 C CA . LEU A 1 98 ? 8.245 -4.633 -0.955 1.00 97.00 98 LEU A CA 1
ATOM 786 C C . LEU A 1 98 ? 7.833 -6.107 -0.965 1.00 97.00 98 LEU A C 1
ATOM 788 O O . LEU A 1 98 ? 6.981 -6.509 -0.172 1.00 97.00 98 LEU A O 1
ATOM 792 N N . THR A 1 99 ? 8.451 -6.916 -1.825 1.00 96.06 99 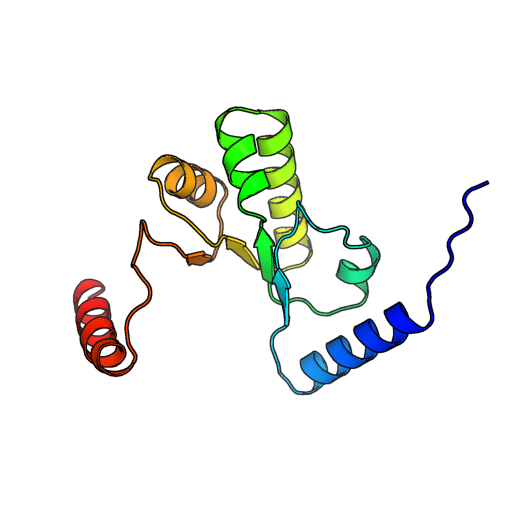THR A N 1
ATOM 793 C CA . THR A 1 99 ? 8.277 -8.373 -1.816 1.00 96.06 99 THR A CA 1
ATOM 794 C C . THR A 1 99 ? 8.853 -8.964 -0.532 1.00 96.06 99 THR A C 1
ATOM 796 O O . THR A 1 99 ? 8.150 -9.696 0.160 1.00 96.06 99 THR A O 1
ATOM 799 N N . ASP A 1 100 ? 10.076 -8.578 -0.156 1.00 95.25 100 ASP A N 1
ATOM 800 C CA . ASP A 1 100 ? 10.737 -9.024 1.079 1.00 95.25 100 ASP A CA 1
ATOM 801 C C . ASP A 1 100 ? 9.971 -8.594 2.335 1.00 95.25 100 ASP A C 1
ATOM 803 O O . ASP A 1 100 ? 9.921 -9.310 3.334 1.00 95.25 100 ASP A O 1
ATOM 807 N N . LEU A 1 101 ? 9.337 -7.422 2.279 1.00 94.19 101 LEU A N 1
ATOM 808 C CA . LEU A 1 101 ? 8.491 -6.907 3.351 1.00 94.19 101 LEU A CA 1
ATOM 809 C C . LEU A 1 101 ? 7.145 -7.650 3.466 1.00 94.19 101 LEU A C 1
ATOM 811 O O . LEU A 1 101 ? 6.433 -7.495 4.459 1.00 94.19 101 LEU A O 1
ATOM 815 N N . GLY A 1 102 ? 6.785 -8.460 2.468 1.00 94.00 102 GLY A N 1
ATOM 816 C CA . GLY A 1 102 ? 5.534 -9.210 2.434 1.00 94.00 102 GLY A CA 1
ATOM 817 C C . GLY A 1 102 ? 4.321 -8.356 2.064 1.00 94.00 102 GLY A C 1
ATOM 818 O O . GLY A 1 102 ? 3.233 -8.575 2.599 1.00 94.00 102 GLY A O 1
ATOM 819 N N . CYS A 1 103 ? 4.482 -7.361 1.187 1.00 95.06 103 CYS A N 1
ATOM 820 C CA . CYS A 1 103 ? 3.341 -6.661 0.596 1.00 95.06 103 CYS A CA 1
ATOM 821 C C . CYS A 1 103 ? 2.464 -7.634 -0.208 1.00 95.06 103 CYS A C 1
ATOM 823 O O . CYS A 1 103 ? 2.955 -8.439 -0.996 1.00 95.06 103 CYS A O 1
ATOM 825 N N . HIS A 1 104 ? 1.149 -7.529 -0.028 1.00 92.88 104 HIS A N 1
ATOM 826 C CA . HIS A 1 104 ? 0.167 -8.464 -0.583 1.00 92.88 104 HIS A CA 1
ATOM 827 C C . HIS A 1 104 ? -0.158 -8.160 -2.046 1.00 92.88 104 HIS A C 1
ATOM 829 O O . HIS A 1 104 ? -0.389 -9.070 -2.840 1.00 92.88 104 HIS A O 1
ATOM 835 N N . VAL A 1 105 ? -0.199 -6.872 -2.394 1.00 94.81 105 VAL A N 1
ATOM 836 C CA . VAL A 1 105 ? -0.506 -6.387 -3.742 1.00 94.81 105 VAL A CA 1
ATOM 837 C C . VAL A 1 105 ? 0.521 -5.336 -4.131 1.00 94.81 105 VAL A C 1
ATOM 839 O O . VAL A 1 105 ? 0.789 -4.405 -3.372 1.00 94.81 105 VAL A O 1
ATOM 842 N N . LEU A 1 106 ? 1.080 -5.497 -5.328 1.00 96.06 106 LEU A N 1
ATOM 843 C CA . LEU A 1 106 ? 2.061 -4.599 -5.924 1.00 96.06 106 LEU A CA 1
ATOM 844 C C . LEU A 1 106 ? 1.562 -4.176 -7.303 1.00 96.06 106 LEU A C 1
ATOM 846 O O . LEU A 1 106 ? 1.220 -5.023 -8.132 1.00 96.06 106 LEU A O 1
ATOM 850 N N . GLN A 1 107 ? 1.539 -2.872 -7.561 1.00 94.94 107 GLN A N 1
ATOM 851 C CA . GLN A 1 107 ? 1.129 -2.308 -8.844 1.00 94.94 107 GLN A CA 1
ATOM 852 C C . GLN A 1 107 ? 2.157 -1.296 -9.340 1.00 94.94 107 GLN A C 1
ATOM 854 O O . GLN A 1 107 ? 2.583 -0.412 -8.606 1.00 94.94 107 GLN A O 1
ATOM 859 N N . GLY A 1 108 ? 2.504 -1.347 -10.625 1.00 94.69 108 GLY A N 1
ATOM 860 C CA . GLY A 1 108 ? 3.289 -0.283 -11.239 1.00 94.69 108 GLY A CA 1
ATOM 861 C C . GLY A 1 108 ? 3.829 -0.620 -12.619 1.00 94.69 108 GLY A C 1
ATOM 862 O O . GLY A 1 108 ? 3.734 -1.756 -13.085 1.00 94.69 108 GLY A O 1
ATOM 863 N N . ASN A 1 109 ? 4.414 0.392 -13.263 1.00 94.50 109 ASN A N 1
ATOM 864 C CA . ASN A 1 109 ? 4.913 0.322 -14.637 1.00 94.50 109 ASN A CA 1
ATOM 865 C C . ASN A 1 109 ? 6.028 -0.715 -14.839 1.00 94.50 109 ASN A C 1
ATOM 867 O O . ASN A 1 109 ? 6.206 -1.172 -15.967 1.00 94.50 109 ASN A O 1
ATOM 871 N N . PHE A 1 110 ? 6.747 -1.095 -13.777 1.00 94.88 110 PHE A N 1
ATOM 872 C CA . PHE A 1 110 ? 7.727 -2.182 -13.805 1.00 94.88 110 PHE A CA 1
ATOM 873 C C . PHE A 1 110 ? 7.069 -3.544 -14.059 1.00 94.88 110 PHE A C 1
ATOM 875 O O . PHE A 1 110 ? 7.638 -4.391 -14.741 1.00 94.88 110 PHE A O 1
ATOM 882 N N . LEU A 1 111 ? 5.855 -3.749 -13.535 1.00 91.88 111 LEU A N 1
ATOM 883 C CA . LEU A 1 111 ? 5.084 -4.982 -13.706 1.00 91.88 111 LEU A CA 1
ATOM 884 C C . LEU A 1 111 ? 4.268 -4.942 -14.998 1.00 91.88 111 LEU A C 1
ATOM 886 O O . LEU A 1 111 ? 4.294 -5.873 -15.802 1.00 91.88 111 LEU A O 1
ATOM 890 N N . THR A 1 112 ? 3.500 -3.870 -15.181 1.00 93.25 112 THR A N 1
ATOM 891 C CA . THR A 1 112 ? 2.646 -3.652 -16.347 1.00 93.25 112 THR A CA 1
ATOM 892 C C . THR A 1 112 ? 2.195 -2.200 -16.386 1.00 93.25 112 THR A C 1
ATOM 894 O O . THR A 1 112 ? 1.750 -1.642 -15.384 1.00 93.25 112 THR A O 1
ATOM 897 N N . ARG A 1 113 ? 2.294 -1.579 -17.564 1.00 92.31 113 ARG A N 1
ATOM 898 C CA . ARG A 1 113 ? 1.700 -0.258 -17.811 1.00 92.31 113 ARG A CA 1
ATOM 899 C C . ARG A 1 113 ? 0.169 -0.359 -17.796 1.00 92.31 113 ARG A C 1
ATOM 901 O O . ARG A 1 113 ? -0.341 -1.430 -18.110 1.00 92.31 113 ARG A O 1
ATOM 908 N N . PRO A 1 114 ? -0.574 0.725 -17.502 1.00 92.19 114 PRO A N 1
ATOM 909 C CA . PRO A 1 114 ? -2.029 0.729 -17.634 1.00 92.19 114 PRO A CA 1
ATOM 910 C C . PRO A 1 114 ? -2.462 0.192 -19.001 1.00 92.19 114 PRO A C 1
ATOM 912 O O . PRO A 1 114 ? -1.993 0.665 -20.037 1.00 92.19 114 PRO A O 1
ATOM 915 N N . ILE A 1 115 ? -3.325 -0.822 -18.990 1.00 93.88 115 ILE A N 1
ATOM 916 C CA . ILE A 1 115 ? -3.773 -1.501 -20.204 1.00 93.88 115 ILE A CA 1
ATOM 917 C C . ILE A 1 115 ? -5.089 -0.859 -20.647 1.00 93.88 115 ILE A C 1
ATOM 919 O O . ILE A 1 115 ? -6.028 -0.811 -19.847 1.00 93.88 115 ILE A O 1
ATOM 923 N N . PRO A 1 116 ? -5.185 -0.379 -21.896 1.00 95.50 116 PRO A N 1
ATOM 924 C CA . PRO A 1 116 ? -6.444 0.070 -22.476 1.00 95.50 116 PRO A CA 1
ATOM 925 C C . PRO A 1 116 ? -7.541 -1.002 -22.392 1.00 95.50 116 PRO A C 1
ATOM 927 O O . PRO A 1 116 ? -7.269 -2.198 -22.506 1.00 95.50 116 PRO A O 1
ATOM 930 N N . LEU A 1 117 ? -8.795 -0.588 -22.191 1.00 95.25 117 LEU A N 1
ATOM 931 C CA . LEU A 1 117 ? -9.910 -1.517 -21.962 1.00 95.25 117 LEU A CA 1
ATOM 932 C C . LEU A 1 117 ? -10.106 -2.517 -23.116 1.00 95.25 117 LEU A C 1
ATOM 934 O O . LEU A 1 117 ? -10.394 -3.687 -22.872 1.00 95.25 117 LEU A O 1
ATOM 938 N N . ASP A 1 118 ? -9.907 -2.076 -24.356 1.00 96.88 118 ASP A N 1
ATOM 939 C CA . ASP A 1 118 ? -9.970 -2.897 -25.571 1.00 96.88 118 ASP A CA 1
ATOM 940 C C . ASP A 1 118 ? -8.892 -3.996 -25.614 1.00 96.88 118 ASP A C 1
ATOM 942 O O . ASP A 1 118 ? -9.084 -5.024 -26.257 1.00 96.88 118 ASP A O 1
ATOM 946 N N . GLN A 1 119 ? -7.792 -3.825 -24.877 1.00 96.06 119 GLN A N 1
ATOM 947 C CA . GLN A 1 119 ? -6.685 -4.784 -24.781 1.00 96.06 119 GLN A CA 1
ATOM 948 C C . GLN A 1 119 ? -6.712 -5.611 -23.486 1.00 96.06 119 GLN A C 1
ATOM 950 O O . GLN A 1 119 ? -6.010 -6.622 -23.374 1.00 96.06 119 GLN A O 1
ATOM 955 N N . PHE A 1 120 ? -7.515 -5.208 -22.496 1.00 95.44 120 PHE A N 1
ATOM 956 C CA . PHE A 1 120 ? -7.520 -5.801 -21.157 1.00 95.44 120 PHE A CA 1
ATOM 957 C C . PHE A 1 120 ? -7.855 -7.297 -21.168 1.00 95.44 120 PHE A C 1
ATOM 959 O O . PHE A 1 120 ? -7.160 -8.096 -20.539 1.00 95.44 120 PHE A O 1
ATOM 966 N N . TRP A 1 121 ? -8.895 -7.698 -21.905 1.00 95.44 121 TRP A N 1
ATOM 967 C CA . TRP A 1 121 ? -9.339 -9.096 -21.946 1.00 95.44 121 TRP A CA 1
ATOM 968 C C . TRP A 1 121 ? -8.312 -10.021 -22.599 1.00 95.44 121 TRP A C 1
ATOM 970 O O . TRP A 1 121 ? -8.077 -11.136 -22.123 1.00 95.44 121 TRP A O 1
ATOM 980 N N . ASP A 1 122 ? -7.646 -9.539 -23.645 1.00 95.62 122 ASP A N 1
ATOM 981 C CA . ASP A 1 122 ? -6.577 -10.268 -24.316 1.00 95.62 122 ASP A CA 1
ATOM 982 C C . ASP A 1 122 ? -5.366 -10.448 -23.404 1.00 95.62 122 ASP A C 1
ATOM 984 O O . ASP A 1 122 ? -4.807 -11.546 -23.325 1.00 95.62 122 ASP A O 1
ATOM 988 N N . TYR A 1 123 ? -4.982 -9.389 -22.688 1.00 93.69 123 TYR A N 1
ATOM 989 C CA . TYR A 1 123 ? -3.929 -9.456 -21.685 1.00 93.69 123 TYR A CA 1
ATOM 990 C C . TYR A 1 123 ? -4.276 -10.446 -20.567 1.00 93.69 123 TYR A C 1
ATOM 992 O O . TYR A 1 123 ? -3.453 -11.302 -20.241 1.00 93.69 123 TYR A O 1
ATOM 1000 N N . LYS A 1 124 ? -5.501 -10.384 -20.026 1.00 93.25 124 LYS A N 1
ATOM 1001 C CA . LYS A 1 124 ? -5.955 -11.265 -18.942 1.00 93.25 124 LYS A CA 1
ATOM 1002 C C . LYS A 1 124 ? -5.854 -12.742 -19.327 1.00 93.25 124 LYS A C 1
ATOM 1004 O O . LYS A 1 124 ? -5.213 -13.502 -18.610 1.00 93.25 124 LYS A O 1
ATOM 1009 N N . ARG A 1 125 ? -6.361 -13.137 -20.503 1.00 95.19 125 ARG A N 1
ATOM 1010 C CA . ARG A 1 125 ? -6.228 -14.528 -20.990 1.00 95.19 125 ARG A CA 1
ATOM 1011 C C . ARG A 1 125 ? -4.770 -14.970 -21.114 1.00 95.19 125 ARG A C 1
ATOM 1013 O O . ARG A 1 125 ? -4.432 -16.096 -20.762 1.00 95.19 125 ARG A O 1
ATOM 1020 N N . LYS A 1 126 ? -3.893 -14.099 -21.629 1.00 93.31 126 LYS A N 1
ATOM 1021 C CA . LYS A 1 126 ? -2.455 -14.404 -21.735 1.00 93.31 126 LYS A CA 1
ATOM 1022 C C . LYS A 1 126 ? -1.816 -14.592 -20.359 1.00 93.31 126 LYS A C 1
ATOM 1024 O O . LYS A 1 126 ? -0.912 -15.412 -20.239 1.00 93.31 126 LYS A O 1
ATOM 1029 N N . LEU A 1 127 ? -2.254 -13.834 -19.353 1.00 90.62 127 LEU A N 1
ATOM 1030 C CA . LEU A 1 127 ? -1.769 -13.948 -17.979 1.00 90.62 127 LEU A CA 1
ATOM 1031 C C . LEU A 1 127 ? -2.223 -15.263 -17.329 1.00 90.62 127 LEU A C 1
ATOM 1033 O O . LEU A 1 127 ? -1.396 -15.948 -16.730 1.00 90.62 127 LEU A O 1
ATOM 1037 N N . ASP A 1 128 ? -3.495 -15.630 -17.493 1.00 91.75 128 ASP A N 1
ATOM 1038 C CA . ASP A 1 128 ? -4.071 -16.860 -16.933 1.00 91.75 128 ASP A CA 1
ATOM 1039 C C . ASP A 1 128 ? -3.351 -18.109 -17.480 1.00 91.75 128 ASP A C 1
ATOM 1041 O O . ASP A 1 128 ? -2.954 -18.988 -16.715 1.00 91.75 128 ASP A O 1
ATOM 1045 N N . ASN A 1 129 ? -3.042 -18.125 -18.783 1.00 90.31 129 ASN A N 1
ATOM 1046 C CA . ASN A 1 129 ? -2.316 -19.222 -19.437 1.00 90.31 129 ASN A CA 1
ATOM 1047 C C . ASN A 1 129 ? -0.843 -19.364 -19.010 1.00 90.31 129 ASN A C 1
ATOM 1049 O O . ASN A 1 129 ? -0.230 -20.381 -19.306 1.00 90.31 129 ASN A O 1
ATOM 1053 N N . ARG A 1 130 ? -0.242 -18.351 -18.370 1.00 81.38 130 ARG A N 1
ATOM 1054 C CA . ARG A 1 130 ? 1.148 -18.412 -17.869 1.00 81.38 130 ARG A CA 1
ATOM 1055 C C . ARG A 1 130 ? 1.255 -18.976 -16.452 1.00 81.38 130 ARG A C 1
ATOM 1057 O O . ARG A 1 130 ? 2.366 -19.218 -15.993 1.00 81.38 130 ARG A O 1
ATOM 1064 N N . ARG A 1 131 ? 0.130 -19.084 -15.739 1.00 65.62 131 ARG A N 1
ATOM 1065 C CA . ARG A 1 131 ? 0.059 -19.538 -14.340 1.00 65.62 131 ARG A CA 1
ATOM 1066 C C . ARG A 1 131 ? -0.402 -20.997 -14.198 1.00 65.62 131 ARG A C 1
ATOM 1068 O O . ARG A 1 131 ? -0.455 -21.477 -13.070 1.00 65.62 131 ARG A O 1
ATOM 1075 N N . SER A 1 132 ? -0.748 -21.660 -15.306 1.00 49.69 132 SER A N 1
ATOM 1076 C CA . SER A 1 132 ? -0.997 -23.112 -15.403 1.00 49.69 132 SER A CA 1
ATOM 1077 C C . SER A 1 132 ? 0.247 -23.825 -15.916 1.00 49.69 132 SER A C 1
ATOM 1079 O O . SER A 1 132 ? 0.470 -24.972 -15.481 1.00 49.69 132 SER A O 1
#

Radius of gyration: 17.53 Å; chains: 1; bounding box: 42×44×53 Å

InterPro domains:
  IPR001633 EAL domain [PF00563] (8-114)
  IPR001633 EAL domain [PS50883] (1-128)
  IPR035919 EAL domain superfamily [G3DSA:3.20.20.450] (5-130)
  IPR035919 EAL domain superfamily [SSF141868] (9-126)

pLDDT: mean 89.4, std 13.81, range [28.48, 98.0]

Secondary structure (DSSP, 8-state):
-------HHHHHHHHHHHHHHHTT---EEEEETTB---TTHHHHS--SEEEE-HHHHHHHHH-HHHHHHHHHHHHHHHHHTPEEEE----SHHHHHHHHHTT-SEE-STTT-PPPPHHHHHHHHHHHHTT--

Organism: NCBI:txid1076179